Protein AF-A0A7S3IH12-F1 (afdb_monomer_lite)

pLDDT: mean 75.41, std 18.85, range [34.12, 97.5]

Organism: NCBI:txid197538

Foldseek 3Di:
DDDDPCPPPDFKDDPDPDDDDDDDDDDDDDDDDDPDPDPQPLVVPPPPMAGPQFEAAEPCLLCDCVGPCSVVSHAGDPVRHNYDNRQSHPVNVVVVVVVVVVVVVVVVD

Sequence (109 aa):
MKRNPYAFKPKVKQTQARKSKGASARSSKMMGEPPSPVPDKVMVQNITSTHIQGCRCSKTQCLKNYCDCFLNGLLCNPKKCQCVCCKNTKKEVEKRMMQDDFLREFKDW

Radius of gyration: 17.05 Å; chains: 1; bounding box: 38×43×43 Å

InterPro domains:
  IPR005172 CRC domain [PF03638] (53-90)
  IPR005172 CRC domain [PS51634] (1-91)
  IPR028307 Lin-54 family [PTHR12446] (1-92)
  IPR033467 Tesmin/TSO1-like CXC domain [SM01114] (50-92)

Secondary structure (DSSP, 8-state):
----TTTTS-SEE-----------------------S---------TT-EESS----SSSTT-STTSHHHHTT-PPPTTT---SS---SHHHHHHHHHHHHHHHHTT--

Structure (mmCIF, N/CA/C/O backbone):
data_AF-A0A7S3IH12-F1
#
_entry.id   AF-A0A7S3IH12-F1
#
loop_
_atom_site.group_PDB
_atom_site.id
_atom_site.type_symbol
_atom_site.label_atom_id
_atom_site.label_alt_id
_atom_site.label_comp_id
_atom_site.label_asym_id
_atom_site.label_entity_id
_atom_site.label_seq_id
_atom_site.pdbx_PDB_ins_code
_atom_site.Cartn_x
_atom_site.Cartn_y
_atom_site.Cartn_z
_atom_site.occupancy
_atom_site.B_iso_or_equiv
_atom_site.auth_seq_id
_atom_site.auth_comp_id
_atom_site.auth_asym_id
_atom_site.auth_atom_id
_atom_site.pdbx_PDB_model_num
ATOM 1 N N . MET A 1 1 ? 3.402 -13.544 -29.207 1.00 71.31 1 MET A N 1
ATOM 2 C CA . MET A 1 1 ? 3.342 -13.202 -27.764 1.00 71.31 1 MET A CA 1
ATOM 3 C C . MET A 1 1 ? 2.461 -14.218 -27.048 1.00 71.31 1 MET A C 1
ATOM 5 O O . MET A 1 1 ? 1.294 -14.337 -27.399 1.00 71.31 1 MET A O 1
ATOM 9 N N . LYS A 1 2 ? 2.997 -15.002 -26.104 1.00 83.69 2 LYS A N 1
ATOM 10 C CA . LYS A 1 2 ? 2.181 -15.936 -25.306 1.00 83.69 2 LYS A CA 1
ATOM 11 C C . LYS A 1 2 ? 1.511 -15.153 -24.170 1.00 83.69 2 LYS A C 1
ATOM 13 O O . LYS A 1 2 ? 2.185 -14.405 -23.467 1.00 83.69 2 LYS A O 1
ATOM 18 N N . ARG A 1 3 ? 0.190 -15.291 -24.018 1.00 88.25 3 ARG A N 1
ATOM 19 C CA . ARG A 1 3 ? -0.561 -14.706 -22.893 1.00 88.25 3 ARG A CA 1
ATOM 20 C C . ARG A 1 3 ? -0.100 -15.348 -21.585 1.00 88.25 3 ARG A C 1
ATOM 22 O O . ARG A 1 3 ? 0.277 -16.516 -21.581 1.00 88.25 3 ARG A O 1
ATOM 29 N N . ASN A 1 4 ? -0.142 -14.597 -20.484 1.00 83.94 4 ASN A N 1
ATOM 30 C CA . ASN A 1 4 ? 0.207 -15.122 -19.166 1.00 83.94 4 ASN A CA 1
ATOM 31 C C . ASN A 1 4 ? -0.738 -16.290 -18.800 1.00 83.94 4 ASN A C 1
ATOM 33 O O . ASN A 1 4 ? -1.925 -16.039 -18.573 1.00 83.94 4 ASN A O 1
ATOM 37 N N . PRO A 1 5 ? -0.248 -17.539 -18.691 1.00 87.94 5 PRO A N 1
ATOM 38 C CA . PRO A 1 5 ? -1.086 -18.694 -18.361 1.00 87.94 5 PRO A CA 1
ATOM 39 C C . PRO A 1 5 ? -1.632 -18.642 -16.924 1.00 87.94 5 PRO A C 1
ATOM 41 O O . PRO A 1 5 ? -2.527 -19.401 -16.566 1.00 87.94 5 PRO A O 1
ATOM 44 N N . TYR A 1 6 ? -1.120 -17.734 -16.087 1.00 85.62 6 TYR A N 1
ATOM 45 C CA . TYR A 1 6 ? -1.557 -17.542 -14.705 1.00 85.62 6 TYR A CA 1
ATOM 46 C C . TYR A 1 6 ? -2.613 -16.448 -14.533 1.00 85.62 6 TYR A C 1
ATOM 48 O O . TY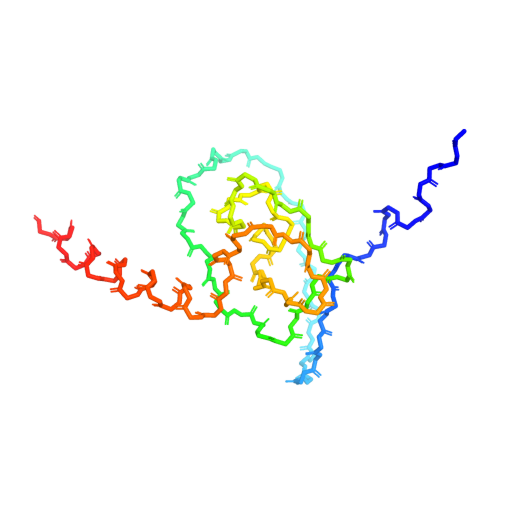R A 1 6 ? -2.931 -16.097 -13.401 1.00 85.62 6 TYR A O 1
ATOM 56 N N . ALA A 1 7 ? -3.174 -15.914 -15.622 1.00 84.81 7 ALA A N 1
ATOM 57 C CA . ALA A 1 7 ? -4.173 -14.844 -15.563 1.00 84.81 7 ALA A CA 1
ATOM 58 C C . ALA A 1 7 ? -5.416 -15.209 -14.728 1.00 84.81 7 ALA A C 1
ATOM 60 O O . ALA A 1 7 ? -5.966 -14.346 -14.050 1.00 84.81 7 ALA A O 1
ATOM 61 N N . PHE A 1 8 ? -5.814 -16.485 -14.744 1.00 89.81 8 PHE A N 1
ATOM 62 C CA . PHE A 1 8 ? -6.964 -17.002 -13.995 1.00 89.81 8 PHE A CA 1
ATOM 63 C C . PHE A 1 8 ? -6.597 -17.576 -12.623 1.00 89.81 8 PHE A C 1
ATOM 65 O O . PHE A 1 8 ? -7.476 -18.012 -11.884 1.00 89.81 8 PHE A O 1
ATOM 72 N N . LYS A 1 9 ? -5.307 -17.601 -12.260 1.00 85.69 9 LYS A N 1
ATOM 73 C CA . LYS A 1 9 ? -4.914 -18.056 -10.926 1.00 85.69 9 LYS A CA 1
ATOM 74 C C . LYS A 1 9 ? -5.266 -16.986 -9.883 1.00 85.69 9 LYS A C 1
ATOM 76 O O . LYS A 1 9 ? -5.142 -15.794 -10.176 1.00 85.69 9 LYS A O 1
ATOM 81 N N . PRO A 1 10 ? -5.657 -17.389 -8.658 1.00 86.62 10 PRO A N 1
ATOM 82 C CA . PRO A 1 10 ? -5.916 -16.453 -7.568 1.00 86.62 10 PRO A CA 1
ATOM 83 C C . PRO A 1 10 ? -4.734 -15.507 -7.343 1.00 86.62 10 PRO A C 1
ATOM 85 O O . PRO A 1 10 ? -3.582 -15.933 -7.413 1.00 86.62 10 PRO A O 1
ATOM 88 N N . LYS A 1 11 ? -5.018 -14.231 -7.054 1.00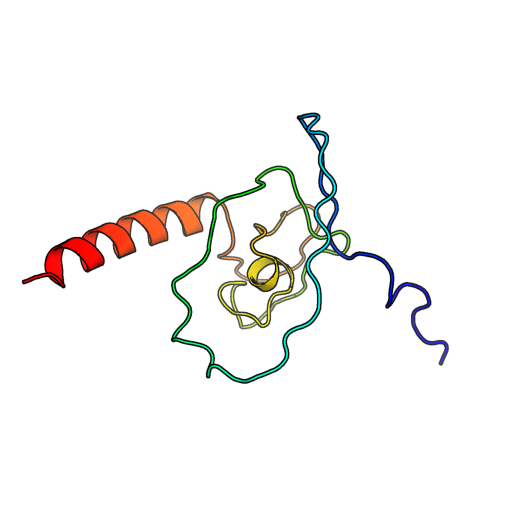 85.94 11 LYS A N 1
ATOM 89 C CA . LYS A 1 11 ? -4.006 -13.166 -6.902 1.00 85.94 11 LYS A CA 1
ATOM 90 C C . LYS A 1 11 ? -3.622 -12.864 -5.445 1.00 85.94 11 LYS A C 1
ATOM 92 O O . LYS A 1 11 ? -2.639 -12.164 -5.199 1.00 85.94 11 LYS A O 1
ATOM 97 N N . VAL A 1 12 ? -4.354 -13.414 -4.476 1.00 86.62 12 VAL A N 1
ATOM 98 C CA . VAL A 1 12 ? -4.174 -13.184 -3.033 1.00 86.62 12 VAL A CA 1
ATOM 99 C C . VAL A 1 12 ? -3.843 -14.501 -2.336 1.00 86.62 12 VAL A C 1
ATOM 101 O O . VAL A 1 12 ? -4.503 -15.508 -2.586 1.00 86.62 12 VAL A O 1
ATOM 104 N N . LYS A 1 13 ? -2.835 -14.503 -1.451 1.00 80.56 13 LYS A N 1
ATOM 105 C CA . LYS A 1 13 ? -2.617 -15.620 -0.517 1.00 80.56 13 LYS A CA 1
ATOM 106 C C . LYS A 1 13 ? -3.294 -15.295 0.803 1.00 80.56 13 LYS A C 1
ATOM 108 O O . LYS A 1 13 ? -2.891 -14.339 1.464 1.00 80.56 13 LYS A O 1
ATOM 113 N N . GLN A 1 14 ? -4.260 -16.114 1.197 1.00 74.25 14 GLN A N 1
ATOM 114 C CA . GLN A 1 14 ? -4.784 -16.117 2.555 1.00 74.25 14 GLN A CA 1
ATOM 115 C C . GLN A 1 14 ? -3.877 -17.006 3.411 1.00 74.25 14 GLN A C 1
ATOM 117 O O . GLN A 1 14 ? -3.812 -18.214 3.189 1.00 74.25 14 GLN A O 1
ATOM 122 N N . THR A 1 15 ? -3.133 -16.436 4.358 1.00 62.44 15 THR A N 1
ATOM 123 C CA . THR A 1 15 ? -2.437 -17.245 5.370 1.00 62.44 15 THR A CA 1
ATOM 124 C C . THR A 1 15 ? -3.419 -17.488 6.509 1.00 62.44 15 THR A C 1
ATOM 126 O O . THR A 1 15 ? -3.740 -16.603 7.302 1.00 62.44 15 THR A O 1
ATOM 129 N N . GLN A 1 16 ? -3.997 -18.685 6.515 1.00 56.34 16 GLN A N 1
ATOM 130 C CA . GLN A 1 16 ? -4.958 -19.089 7.529 1.00 56.34 16 GLN A CA 1
ATOM 131 C C . GLN A 1 16 ? -4.244 -19.293 8.868 1.00 56.34 16 GLN A C 1
ATOM 133 O O . GLN A 1 16 ? -3.417 -20.189 9.007 1.00 56.34 16 GLN A O 1
ATOM 138 N N . ALA A 1 17 ? -4.644 -18.519 9.871 1.00 56.69 17 ALA A N 1
ATOM 139 C CA . ALA A 1 17 ? -4.627 -18.951 11.259 1.00 56.69 17 ALA A CA 1
ATOM 140 C C . ALA A 1 17 ? -6.075 -18.931 11.766 1.00 56.69 17 ALA A C 1
ATOM 142 O O . ALA A 1 17 ? -6.464 -17.999 12.461 1.00 56.69 17 ALA A O 1
ATOM 143 N N . ARG A 1 18 ? -6.884 -19.917 11.331 1.00 50.94 18 ARG A N 1
ATOM 144 C CA . ARG A 1 18 ? -7.988 -20.576 12.072 1.00 50.94 18 ARG A CA 1
ATOM 145 C C . ARG A 1 18 ? -8.901 -21.392 11.143 1.00 50.94 18 ARG A C 1
ATOM 147 O O . ARG A 1 18 ? -9.313 -20.927 10.089 1.00 50.94 18 ARG A O 1
ATOM 154 N N . LYS A 1 19 ? -9.217 -22.617 11.585 1.00 54.31 19 LYS A N 1
ATOM 155 C CA . LYS A 1 19 ? -10.266 -23.502 11.054 1.00 54.31 19 LYS A CA 1
ATOM 156 C C . LYS A 1 19 ? -11.641 -22.838 11.220 1.00 54.31 19 LYS A C 1
ATOM 158 O O . LYS A 1 19 ? -11.997 -22.492 12.342 1.00 54.31 19 LYS A O 1
ATOM 163 N N . SER A 1 20 ? -12.454 -22.806 10.169 1.00 48.78 20 SER A N 1
ATOM 164 C CA . SER A 1 20 ? -13.917 -22.813 10.293 1.00 48.78 20 SER A CA 1
ATOM 165 C C . SER A 1 20 ? -14.530 -23.580 9.122 1.00 48.78 20 SE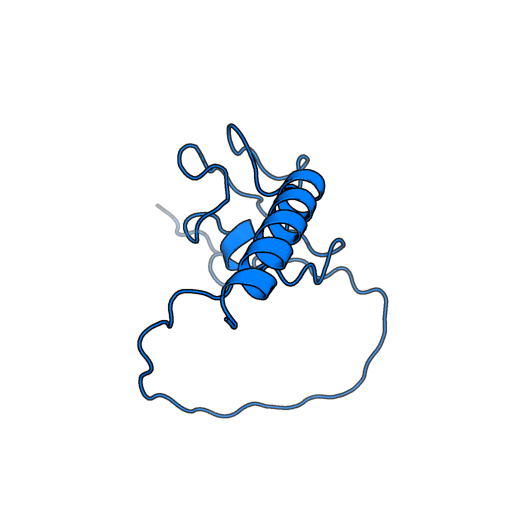R A C 1
ATOM 167 O O . SER A 1 20 ? -14.304 -23.287 7.951 1.00 48.78 20 SER A O 1
ATOM 169 N N . LYS A 1 21 ? -15.264 -24.638 9.472 1.00 48.19 21 LYS A N 1
ATOM 170 C CA . LYS A 1 21 ? -16.162 -25.362 8.574 1.00 48.19 21 LYS A CA 1
ATOM 171 C C . LYS A 1 21 ? -17.291 -24.419 8.146 1.00 48.19 21 LYS A C 1
ATOM 173 O O . LYS A 1 21 ? -17.745 -23.624 8.962 1.00 48.19 21 LYS A O 1
ATOM 178 N N . GLY A 1 22 ? -17.782 -24.582 6.921 1.00 36.00 22 GLY A N 1
ATOM 179 C CA . GLY A 1 22 ? -19.049 -23.996 6.486 1.00 36.00 22 GLY A CA 1
ATOM 180 C C . GLY A 1 22 ? -19.005 -23.492 5.054 1.00 36.00 22 GLY A C 1
ATOM 181 O O . GLY A 1 22 ? -18.700 -22.332 4.808 1.00 36.00 22 GLY A O 1
ATOM 182 N N . ALA A 1 23 ? -19.333 -24.374 4.112 1.00 49.72 23 ALA A N 1
ATOM 183 C CA . ALA A 1 23 ? -19.764 -23.964 2.789 1.00 49.72 23 ALA A CA 1
ATOM 184 C C . ALA A 1 23 ? -21.059 -23.152 2.923 1.00 49.72 23 ALA A C 1
ATOM 186 O O . ALA A 1 23 ? -22.010 -23.604 3.556 1.00 49.72 23 ALA A O 1
ATOM 187 N N . SER A 1 24 ? -21.115 -21.982 2.297 1.00 43.75 24 SER A N 1
ATOM 188 C CA . SER A 1 24 ? -22.386 -21.402 1.889 1.00 43.75 24 SER A CA 1
ATOM 189 C C . SER A 1 24 ? -22.212 -20.869 0.480 1.00 43.75 24 SER A C 1
ATOM 191 O O . SER A 1 24 ? -21.511 -19.888 0.235 1.00 43.75 24 SER A O 1
ATOM 193 N N . ALA A 1 25 ? -22.796 -21.608 -0.458 1.00 49.62 25 ALA A N 1
ATOM 194 C CA . ALA A 1 25 ? -23.029 -21.144 -1.807 1.00 49.62 25 ALA A CA 1
ATOM 195 C C . ALA A 1 25 ? -23.807 -19.825 -1.742 1.00 49.62 25 ALA A C 1
ATOM 197 O O . ALA A 1 25 ? -24.822 -19.743 -1.048 1.00 49.62 25 ALA A O 1
ATOM 198 N N . ARG A 1 26 ? -23.384 -18.806 -2.496 1.00 53.31 26 ARG A N 1
ATOM 199 C CA . ARG A 1 26 ? -24.273 -17.686 -2.801 1.00 53.31 26 ARG A CA 1
ATOM 200 C C . ARG A 1 26 ? -24.489 -17.587 -4.300 1.00 53.31 26 ARG A C 1
ATOM 202 O O . ARG A 1 26 ? -23.599 -17.238 -5.067 1.00 53.31 26 ARG A O 1
ATOM 209 N N . SER A 1 27 ? -25.702 -18.002 -4.638 1.00 51.06 27 SER A N 1
ATOM 210 C CA . SER A 1 27 ? -26.372 -17.960 -5.924 1.00 51.06 27 SER A CA 1
ATOM 211 C C . SER A 1 27 ? -26.458 -16.539 -6.491 1.00 51.06 27 SER A C 1
ATOM 213 O O . SER A 1 27 ? -26.453 -15.551 -5.754 1.00 51.06 27 SER A O 1
ATOM 215 N N . SER A 1 28 ? -26.558 -16.487 -7.814 1.00 62.31 28 SER A N 1
ATOM 216 C CA . SER A 1 28 ? -26.782 -15.344 -8.691 1.00 62.31 28 SER A CA 1
ATOM 217 C C . SER A 1 28 ? -27.771 -14.297 -8.160 1.00 62.31 28 SER A C 1
ATOM 219 O O . SER A 1 28 ? -28.912 -14.624 -7.838 1.00 62.31 28 SER A O 1
ATOM 221 N N . LYS A 1 29 ? -27.390 -13.014 -8.225 1.00 54.16 29 LYS A N 1
ATOM 222 C CA . LYS A 1 29 ? -28.325 -11.930 -8.565 1.00 54.16 29 LYS A CA 1
ATOM 223 C C . LYS A 1 29 ? -27.572 -10.781 -9.238 1.00 54.16 29 LYS A C 1
ATOM 225 O O . LYS A 1 29 ? -26.758 -10.101 -8.626 1.00 54.16 29 LYS A O 1
ATOM 230 N N . MET A 1 30 ? -27.821 -10.638 -10.533 1.00 60.91 30 MET A N 1
ATOM 231 C CA . MET A 1 30 ? -27.542 -9.436 -11.314 1.00 60.91 30 MET A CA 1
ATOM 232 C C . MET A 1 30 ? -28.681 -8.452 -11.010 1.00 60.91 30 MET A C 1
ATOM 234 O O . MET A 1 30 ? -29.800 -8.921 -10.812 1.00 60.91 30 MET A O 1
ATOM 238 N N . MET A 1 31 ? -28.378 -7.155 -10.892 1.00 51.16 31 MET A N 1
ATOM 239 C CA . MET A 1 31 ? -29.213 -5.953 -11.111 1.00 51.16 31 MET A CA 1
ATOM 240 C C . MET A 1 31 ? -28.595 -4.788 -10.323 1.00 51.16 31 MET A C 1
ATOM 242 O O . MET A 1 31 ? -28.086 -4.981 -9.223 1.00 51.16 31 MET A O 1
ATOM 246 N N . GLY A 1 32 ? -28.571 -3.608 -10.939 1.00 50.25 32 GLY A N 1
ATOM 247 C CA . GLY A 1 32 ? -27.688 -2.502 -10.591 1.00 50.25 32 GLY A CA 1
ATOM 248 C C . GLY A 1 32 ? -27.969 -1.790 -9.270 1.00 50.25 32 GLY A C 1
ATOM 249 O O . GLY A 1 32 ? -29.108 -1.527 -8.905 1.00 50.25 32 GLY A O 1
ATOM 250 N N . GLU A 1 33 ? -26.869 -1.383 -8.647 1.00 34.12 33 GLU A N 1
ATOM 251 C CA . GLU A 1 33 ? -26.775 -0.257 -7.729 1.00 34.12 33 GLU A CA 1
ATOM 252 C C . GLU A 1 33 ? -25.558 0.555 -8.220 1.00 34.12 33 GLU A C 1
ATOM 254 O O . GLU A 1 33 ? -24.507 -0.047 -8.485 1.00 34.12 33 GLU A O 1
ATOM 259 N N . PRO A 1 34 ? -25.670 1.878 -8.463 1.00 49.22 34 PRO A N 1
ATOM 260 C CA . PRO A 1 34 ? -24.490 2.697 -8.733 1.00 49.22 34 PRO A CA 1
ATOM 261 C C . PRO A 1 34 ? -23.526 2.521 -7.553 1.00 49.22 34 PRO A C 1
ATOM 263 O O . PRO A 1 34 ? -24.004 2.416 -6.422 1.00 49.22 34 PRO A O 1
ATOM 266 N N . PRO A 1 35 ? -22.195 2.449 -7.760 1.00 43.44 35 PRO A N 1
ATOM 267 C CA . PRO A 1 35 ? -21.273 2.352 -6.641 1.00 43.44 35 PRO A CA 1
ATOM 268 C C . PRO A 1 35 ? -21.470 3.595 -5.773 1.00 43.44 35 PRO A C 1
ATOM 270 O O . PRO A 1 35 ? -21.013 4.684 -6.118 1.00 43.44 35 PRO A O 1
ATOM 273 N N . SER A 1 36 ? -22.202 3.418 -4.672 1.00 38.59 36 SER A N 1
ATOM 274 C CA . SER A 1 36 ? -22.280 4.355 -3.560 1.00 38.59 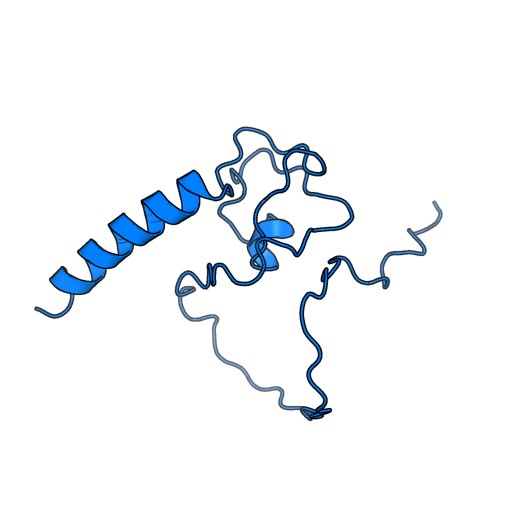36 SER A CA 1
ATOM 275 C C . SER A 1 36 ? -20.86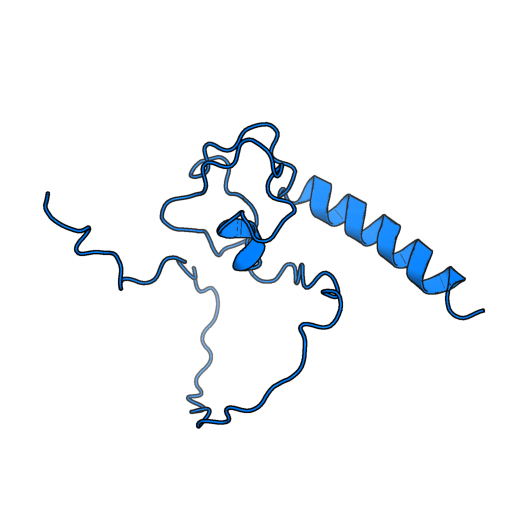2 4.864 -3.279 1.00 38.59 36 SER A C 1
ATOM 277 O O . SER A 1 36 ? -19.930 4.049 -3.370 1.00 38.59 36 SER A O 1
ATOM 279 N N . PRO A 1 37 ? -20.660 6.177 -3.027 1.00 43.50 37 PRO A N 1
ATOM 280 C CA . PRO A 1 37 ? -19.341 6.732 -2.745 1.00 43.50 37 PRO A CA 1
ATOM 281 C C . PRO A 1 37 ? -18.723 5.863 -1.665 1.00 43.50 37 PRO A C 1
ATOM 283 O O . PRO A 1 37 ? -19.263 5.768 -0.569 1.00 43.50 37 PRO A O 1
ATOM 286 N N . VAL A 1 38 ? -17.689 5.119 -2.061 1.00 44.44 38 VAL A N 1
ATOM 287 C CA . VAL A 1 38 ? -17.108 4.025 -1.290 1.00 44.44 38 VAL A CA 1
ATOM 288 C C . VAL A 1 38 ? -17.012 4.449 0.175 1.00 44.44 38 VAL A C 1
ATOM 290 O O . VAL A 1 38 ? -16.211 5.330 0.469 1.00 44.44 38 VAL A O 1
ATOM 293 N N . PRO A 1 39 ? -17.797 3.880 1.113 1.00 43.19 39 PRO A N 1
ATOM 294 C CA . PRO A 1 39 ? -17.362 3.967 2.489 1.00 43.19 39 PRO A CA 1
ATOM 295 C C . PRO A 1 39 ? -16.040 3.217 2.473 1.00 43.19 39 PRO A C 1
ATOM 297 O O . PRO A 1 39 ? -16.005 2.096 1.952 1.00 43.19 39 PRO A O 1
ATOM 300 N N . ASP A 1 40 ? -14.963 3.859 2.915 1.00 51.59 40 ASP A N 1
ATOM 301 C CA . ASP A 1 40 ? -13.631 3.293 3.065 1.00 51.59 40 ASP A CA 1
ATOM 302 C C . ASP A 1 40 ? -13.713 1.939 3.781 1.00 51.59 40 ASP A C 1
ATOM 304 O O . ASP A 1 40 ? -13.507 1.808 4.985 1.00 51.59 40 ASP A O 1
ATOM 308 N N . LYS A 1 41 ? -14.004 0.871 3.031 1.00 50.84 41 LYS A N 1
ATOM 309 C CA . LYS A 1 41 ? -13.902 -0.516 3.470 1.00 50.84 41 LYS A CA 1
ATOM 310 C C . LYS A 1 41 ? -12.420 -0.863 3.492 1.00 50.84 41 LYS A C 1
ATOM 312 O O . LYS A 1 41 ? -12.007 -1.897 2.979 1.00 50.84 41 LYS A O 1
ATOM 317 N N . VAL A 1 42 ? -11.610 -0.037 4.146 1.00 52.59 42 VAL A N 1
ATOM 318 C CA . VAL A 1 42 ? -10.360 -0.487 4.730 1.00 52.59 42 VAL A CA 1
ATOM 319 C C . VAL A 1 42 ? -10.749 -1.262 5.985 1.00 52.59 42 VAL A C 1
ATOM 321 O O . VAL A 1 42 ? -10.416 -0.913 7.105 1.00 52.59 42 VAL A O 1
ATOM 324 N N . MET A 1 43 ? -11.522 -2.337 5.817 1.00 54.19 43 MET A N 1
ATOM 325 C CA . MET A 1 43 ? -11.603 -3.358 6.843 1.00 54.19 43 MET A CA 1
ATOM 326 C C . MET A 1 43 ? -10.162 -3.839 6.978 1.00 54.19 43 MET A C 1
ATOM 328 O O . MET A 1 43 ? -9.637 -4.434 6.040 1.00 54.19 43 MET A O 1
ATOM 332 N N . VAL A 1 44 ? -9.491 -3.529 8.093 1.00 56.22 44 VAL A N 1
ATOM 333 C CA . VAL A 1 44 ? -8.153 -4.051 8.429 1.00 56.22 44 VAL A CA 1
ATOM 334 C C . VAL A 1 44 ? -8.301 -5.550 8.729 1.00 56.22 44 VAL A C 1
ATOM 336 O O . VAL A 1 44 ? -8.036 -6.044 9.818 1.00 56.22 44 VAL A O 1
ATOM 339 N N . GLN A 1 45 ? -8.828 -6.296 7.768 1.00 51.34 45 GLN A N 1
ATOM 340 C CA . GLN A 1 45 ? -9.107 -7.710 7.840 1.00 51.34 45 GLN A CA 1
ATOM 341 C C . GLN A 1 45 ? -8.068 -8.375 6.956 1.00 51.34 45 GLN A C 1
ATOM 343 O O . GLN A 1 45 ? -8.132 -8.332 5.731 1.00 51.34 45 GLN A O 1
ATOM 348 N N . ASN A 1 46 ? -7.105 -8.993 7.638 1.00 54.38 46 ASN A N 1
ATOM 349 C CA . ASN A 1 46 ? -5.953 -9.725 7.120 1.00 54.38 46 ASN A CA 1
ATOM 350 C C . ASN A 1 46 ? -4.654 -8.924 6.971 1.00 54.38 46 ASN A C 1
ATOM 352 O O . ASN A 1 46 ? -4.080 -8.825 5.890 1.00 54.38 46 ASN A O 1
ATOM 356 N N . ILE A 1 47 ? -4.079 -8.536 8.113 1.00 59.59 47 ILE A N 1
ATOM 357 C CA . ILE A 1 47 ? -2.640 -8.223 8.237 1.00 59.59 47 ILE A CA 1
ATOM 358 C C . ILE A 1 47 ? -1.772 -9.391 7.706 1.00 59.59 47 ILE A C 1
ATOM 360 O O . ILE A 1 47 ? -0.633 -9.198 7.287 1.00 59.59 47 ILE A O 1
ATOM 364 N N . THR A 1 48 ? -2.318 -10.611 7.690 1.00 62.94 48 THR A N 1
ATOM 365 C CA . THR A 1 48 ? -1.629 -11.834 7.272 1.00 62.94 48 THR A CA 1
ATOM 366 C C . THR A 1 48 ? -1.788 -12.153 5.774 1.00 62.94 48 THR A C 1
ATOM 368 O O . THR A 1 48 ? -0.955 -12.864 5.200 1.00 62.94 48 THR A O 1
ATOM 371 N N . SER A 1 49 ? -2.807 -11.615 5.090 1.00 76.25 49 SER A N 1
ATOM 372 C CA . SER A 1 49 ? -3.024 -11.887 3.660 1.00 76.25 49 SER A CA 1
ATOM 373 C C . SER A 1 49 ? -2.247 -10.906 2.791 1.00 76.25 49 SER A C 1
ATOM 375 O O . SER A 1 49 ? -2.161 -9.717 3.082 1.00 76.25 49 SER A O 1
ATOM 377 N N . THR A 1 50 ? -1.644 -11.405 1.711 1.00 83.44 50 THR A N 1
ATOM 378 C CA . THR A 1 50 ? -0.766 -10.594 0.854 1.00 83.44 50 THR A CA 1
ATOM 379 C C . THR A 1 50 ? -1.042 -10.842 -0.623 1.00 83.44 50 THR A C 1
ATOM 381 O O . THR A 1 50 ? -1.333 -11.967 -1.044 1.00 83.44 50 THR A O 1
ATOM 384 N N . HIS A 1 51 ? -0.937 -9.783 -1.428 1.00 87.12 51 HIS A N 1
ATOM 385 C CA . HIS A 1 51 ? -0.986 -9.904 -2.882 1.00 87.12 51 HIS A CA 1
ATOM 386 C C . HIS A 1 51 ? 0.251 -10.666 -3.375 1.00 87.12 51 HIS A C 1
ATOM 388 O O . HIS A 1 51 ? 1.381 -10.290 -3.053 1.00 87.12 51 HIS A O 1
ATOM 394 N N . ILE A 1 52 ? 0.051 -11.726 -4.165 1.00 87.12 52 ILE A N 1
ATOM 395 C CA . ILE A 1 52 ? 1.118 -12.661 -4.565 1.00 87.12 52 ILE A CA 1
ATOM 396 C C . ILE A 1 52 ? 2.228 -11.946 -5.336 1.00 87.12 52 ILE A C 1
ATOM 398 O O . ILE A 1 52 ? 3.409 -12.185 -5.088 1.00 87.12 52 ILE A O 1
ATOM 402 N N . GLN A 1 53 ? 1.828 -11.091 -6.276 1.00 90.00 53 GLN A N 1
ATOM 403 C CA . GLN A 1 53 ? 2.731 -10.387 -7.186 1.00 90.00 53 GLN A CA 1
ATOM 404 C C . GLN A 1 53 ? 3.167 -9.014 -6.652 1.00 90.00 53 GLN A C 1
ATOM 406 O O . GLN A 1 53 ? 4.091 -8.422 -7.195 1.00 90.00 53 GLN A O 1
ATOM 411 N N . GLY A 1 54 ? 2.510 -8.494 -5.606 1.00 92.19 54 GLY A N 1
ATOM 412 C CA . GLY A 1 54 ? 2.633 -7.086 -5.207 1.00 92.19 54 GLY A CA 1
ATOM 413 C C . GLY A 1 54 ? 2.113 -6.104 -6.269 1.00 92.19 54 GLY A C 1
ATOM 414 O O . GLY A 1 54 ? 1.617 -6.517 -7.315 1.00 92.19 54 GLY A O 1
ATOM 415 N N . CYS A 1 55 ? 2.164 -4.804 -5.977 1.00 95.81 55 CYS A N 1
ATOM 416 C CA . CYS A 1 55 ? 1.752 -3.737 -6.896 1.00 95.81 55 CYS A CA 1
ATOM 417 C C . CYS A 1 55 ? 2.944 -2.870 -7.342 1.00 95.81 55 CYS A C 1
ATOM 419 O O . CYS A 1 55 ? 3.972 -2.824 -6.665 1.00 95.81 55 CYS A O 1
ATOM 421 N N . ARG A 1 56 ? 2.782 -2.136 -8.453 1.00 97.00 56 ARG A N 1
ATOM 422 C CA . ARG A 1 56 ? 3.786 -1.222 -9.045 1.00 97.00 56 ARG A CA 1
ATOM 423 C C . ARG A 1 56 ? 3.230 0.193 -9.272 1.00 97.00 56 ARG A C 1
ATOM 425 O O . ARG A 1 56 ? 3.435 0.807 -10.312 1.00 97.00 56 ARG A O 1
ATOM 432 N N . CYS A 1 57 ? 2.440 0.688 -8.324 1.00 97.50 57 CYS A N 1
ATOM 433 C CA . CYS A 1 57 ? 1.781 1.989 -8.436 1.00 97.50 57 CYS A CA 1
ATOM 434 C C . CYS A 1 57 ? 2.788 3.145 -8.337 1.00 97.50 57 CYS A C 1
ATOM 436 O O . CYS A 1 57 ? 3.637 3.139 -7.452 1.00 97.50 57 CYS A O 1
ATOM 438 N N . SER A 1 58 ? 2.646 4.162 -9.188 1.00 96.56 58 SER A N 1
ATOM 439 C CA . SER A 1 58 ? 3.488 5.371 -9.165 1.00 96.56 58 SER A CA 1
ATOM 440 C C . SER A 1 58 ? 2.715 6.652 -8.840 1.00 96.56 58 SER A C 1
ATOM 442 O O . SER A 1 58 ? 3.247 7.537 -8.184 1.00 96.56 58 SER A O 1
ATOM 444 N N . LYS A 1 59 ? 1.446 6.754 -9.261 1.00 95.06 59 LYS A N 1
ATOM 445 C CA . LYS A 1 59 ? 0.642 7.988 -9.138 1.00 95.06 59 LYS A CA 1
ATOM 446 C C . LYS A 1 59 ? -0.368 7.969 -7.994 1.00 95.06 59 LYS A C 1
ATOM 448 O O . LYS A 1 59 ? -0.757 9.009 -7.483 1.00 95.06 59 LYS A O 1
ATOM 453 N N . THR A 1 60 ? -0.838 6.786 -7.610 1.00 94.31 60 THR A N 1
ATOM 454 C CA . THR A 1 60 ? -1.996 6.655 -6.713 1.00 94.31 60 THR A CA 1
ATOM 455 C C . THR A 1 60 ? -1.625 6.585 -5.243 1.00 94.31 60 THR A C 1
ATOM 457 O O . THR A 1 60 ? -2.525 6.551 -4.409 1.00 94.31 60 THR A O 1
ATOM 460 N N . GLN A 1 61 ? -0.326 6.493 -4.926 1.00 96.19 61 GLN A N 1
ATOM 461 C CA . GLN A 1 61 ? 0.182 6.268 -3.565 1.00 96.19 61 GLN A CA 1
ATOM 462 C C . GLN A 1 61 ? -0.479 5.048 -2.886 1.00 96.19 61 GLN A C 1
ATOM 464 O O . GLN A 1 61 ? -0.494 4.926 -1.665 1.00 96.19 61 GLN A O 1
ATOM 469 N N . CYS A 1 62 ? -1.026 4.130 -3.693 1.00 96.19 62 CYS A N 1
ATOM 470 C CA . CYS A 1 62 ? -1.818 2.974 -3.281 1.00 96.19 62 CYS A CA 1
ATOM 471 C C . CYS A 1 62 ? -3.120 3.301 -2.522 1.00 96.19 62 CYS A C 1
ATOM 473 O O . CYS A 1 62 ? -3.632 2.439 -1.823 1.00 96.19 62 CYS A O 1
ATOM 475 N N . LEU A 1 63 ? -3.681 4.507 -2.670 1.00 92.56 63 LEU A N 1
ATOM 476 C CA . LEU A 1 63 ? -4.891 4.949 -1.949 1.00 92.56 63 LEU A CA 1
ATOM 477 C C . LEU A 1 63 ? -6.161 4.968 -2.805 1.00 92.56 63 LEU A C 1
ATOM 479 O O . LEU A 1 63 ? -7.129 5.644 -2.483 1.00 92.56 63 LEU A O 1
ATOM 483 N N . LYS A 1 64 ? -6.126 4.317 -3.966 1.00 91.19 64 LYS A N 1
ATOM 484 C CA . LYS A 1 64 ? -7.217 4.315 -4.943 1.00 91.19 64 LYS A CA 1
ATOM 485 C C . LYS A 1 64 ? -7.320 2.932 -5.575 1.00 91.19 64 LYS A C 1
ATOM 487 O O . LYS A 1 64 ? -6.315 2.222 -5.659 1.00 91.19 64 LYS A O 1
ATOM 492 N N . ASN A 1 65 ? -8.486 2.613 -6.135 1.00 91.44 65 ASN A N 1
ATOM 493 C CA . ASN A 1 65 ? -8.809 1.322 -6.770 1.00 91.44 65 ASN A CA 1
ATOM 494 C C . ASN A 1 65 ? -7.933 0.933 -7.975 1.00 91.44 65 ASN A C 1
ATOM 496 O O . ASN A 1 65 ? -8.021 -0.183 -8.468 1.00 91.44 65 ASN A O 1
ATOM 500 N N . TYR A 1 66 ? -7.037 1.815 -8.418 1.00 93.62 66 TYR A N 1
ATOM 501 C CA . TYR A 1 66 ? -5.969 1.486 -9.365 1.00 93.62 66 TYR A CA 1
ATOM 502 C C . TYR A 1 66 ? -4.879 0.578 -8.767 1.00 93.62 66 TYR A C 1
ATOM 504 O O . TYR A 1 66 ? -4.073 0.015 -9.503 1.00 93.62 66 TYR A O 1
ATOM 512 N N . CYS A 1 67 ? -4.781 0.487 -7.438 1.00 95.69 67 CYS A N 1
ATOM 513 C CA . CYS A 1 67 ? -3.855 -0.412 -6.760 1.00 95.69 67 CYS A CA 1
ATOM 514 C C . CYS A 1 67 ? -4.546 -1.743 -6.464 1.00 95.69 67 CYS A C 1
ATOM 516 O O . CYS A 1 67 ? -5.516 -1.765 -5.712 1.00 95.69 67 CYS A O 1
ATOM 518 N N . ASP A 1 68 ? -4.000 -2.854 -6.970 1.00 92.94 68 ASP A N 1
ATOM 519 C CA . ASP A 1 68 ? -4.535 -4.194 -6.691 1.00 92.94 68 ASP A CA 1
ATOM 520 C C . ASP A 1 68 ? -4.585 -4.497 -5.187 1.00 92.94 68 ASP A C 1
ATOM 522 O O . ASP A 1 68 ? -5.533 -5.116 -4.717 1.00 92.94 68 ASP A O 1
ATOM 526 N N . CYS A 1 69 ? -3.595 -4.050 -4.405 1.00 93.56 69 CYS A N 1
ATOM 527 C CA . CYS A 1 69 ? -3.614 -4.243 -2.953 1.00 93.56 69 CYS A CA 1
ATOM 528 C C . CYS A 1 69 ? -4.806 -3.515 -2.322 1.00 93.56 69 CYS A C 1
ATOM 530 O O . CYS A 1 69 ? -5.576 -4.137 -1.600 1.00 93.56 69 CYS A O 1
ATOM 532 N N . PHE A 1 70 ? -4.993 -2.237 -2.664 1.00 93.38 70 PHE A N 1
ATOM 533 C CA . PHE A 1 70 ? -6.089 -1.416 -2.148 1.00 93.38 70 PHE A CA 1
ATOM 534 C C . PHE A 1 70 ? -7.459 -1.962 -2.561 1.00 93.38 70 PHE A C 1
ATOM 536 O O . PHE A 1 70 ? -8.331 -2.131 -1.718 1.00 93.38 70 PHE A O 1
ATOM 543 N N . LEU A 1 71 ? -7.618 -2.328 -3.837 1.00 92.25 71 LEU A N 1
ATOM 544 C CA . LEU A 1 71 ? -8.858 -2.891 -4.375 1.00 92.25 71 LEU A CA 1
ATOM 545 C C . LEU A 1 71 ? -9.275 -4.190 -3.665 1.00 92.25 71 LEU A C 1
ATOM 547 O O . LEU A 1 71 ? -10.462 -4.451 -3.504 1.00 92.25 71 LEU A O 1
ATOM 551 N N . ASN A 1 72 ? -8.303 -5.002 -3.239 1.00 89.81 72 ASN A N 1
ATOM 552 C CA . ASN A 1 72 ? -8.546 -6.251 -2.513 1.00 89.81 72 ASN A CA 1
ATOM 553 C C . ASN A 1 72 ? -8.614 -6.062 -0.983 1.00 89.81 72 ASN A C 1
ATOM 555 O O . ASN A 1 72 ? -8.641 -7.059 -0.261 1.00 89.81 72 ASN A O 1
ATOM 559 N N . GLY A 1 73 ? -8.590 -4.824 -0.473 1.00 88.44 73 GLY A N 1
ATOM 560 C CA . GLY A 1 73 ? -8.596 -4.546 0.968 1.00 88.44 73 GLY A CA 1
ATOM 561 C C . GLY A 1 73 ? -7.332 -5.022 1.699 1.00 88.44 73 GLY A C 1
ATOM 562 O O . GLY A 1 73 ? -7.368 -5.292 2.895 1.00 88.44 73 GLY A O 1
ATOM 563 N N . LEU A 1 74 ? -6.209 -5.163 0.989 1.00 91.69 74 LEU A N 1
ATOM 564 C CA . LEU A 1 74 ? -4.928 -5.601 1.543 1.00 91.69 74 LEU A CA 1
ATOM 565 C C . LEU A 1 74 ? -3.969 -4.421 1.701 1.00 91.69 74 LEU A C 1
ATOM 567 O O . LEU A 1 74 ? -3.868 -3.550 0.832 1.00 91.69 74 LEU A O 1
ATOM 571 N N . LEU A 1 75 ? -3.163 -4.454 2.761 1.00 93.44 75 LEU A N 1
ATOM 572 C CA . LEU A 1 75 ? -2.036 -3.536 2.905 1.00 93.44 75 LEU A CA 1
ATOM 573 C C . LEU A 1 75 ? -0.923 -3.883 1.910 1.00 93.44 75 LEU A C 1
ATOM 575 O O . LEU A 1 75 ? -0.676 -5.052 1.588 1.00 93.44 75 LEU A O 1
ATOM 579 N N . CYS A 1 76 ? -0.206 -2.864 1.441 1.00 93.81 76 CYS A N 1
ATOM 580 C CA . CYS A 1 76 ? 0.976 -3.090 0.624 1.00 93.81 76 CYS A CA 1
ATOM 581 C C . CYS A 1 76 ? 2.066 -3.768 1.463 1.00 93.81 76 CYS A C 1
ATOM 583 O O . CYS A 1 76 ? 2.514 -3.241 2.479 1.00 93.81 76 CYS A O 1
ATOM 585 N N . ASN A 1 77 ? 2.535 -4.930 1.006 1.00 92.00 77 ASN A N 1
ATOM 586 C CA . ASN A 1 77 ? 3.685 -5.594 1.607 1.00 92.00 77 ASN A CA 1
ATOM 587 C C . ASN A 1 77 ? 4.984 -5.009 1.018 1.00 92.00 77 ASN A C 1
ATOM 589 O O . ASN A 1 77 ? 5.200 -5.174 -0.189 1.00 92.00 77 ASN A O 1
ATOM 593 N N . PRO A 1 78 ? 5.875 -4.402 1.826 1.00 91.31 78 PRO A N 1
ATOM 594 C CA . PRO A 1 78 ? 7.103 -3.771 1.335 1.00 91.31 78 PRO A CA 1
ATOM 595 C C . PRO A 1 78 ? 8.092 -4.760 0.700 1.00 91.31 78 PRO A C 1
ATOM 597 O O . PRO A 1 78 ? 8.892 -4.365 -0.136 1.00 91.31 78 PRO A O 1
ATOM 600 N N . LYS A 1 79 ? 8.020 -6.059 1.028 1.00 92.50 79 LYS A N 1
ATOM 601 C CA . LYS A 1 79 ? 8.866 -7.098 0.410 1.00 92.50 79 LYS A CA 1
ATOM 602 C C . LYS A 1 79 ? 8.372 -7.546 -0.972 1.00 92.50 79 LYS A C 1
ATOM 604 O O . LYS A 1 79 ? 9.097 -8.239 -1.679 1.00 92.50 79 LYS A O 1
ATOM 609 N N . LYS A 1 80 ? 7.117 -7.250 -1.333 1.00 92.81 80 LYS A N 1
ATOM 610 C CA . LYS A 1 80 ? 6.488 -7.693 -2.596 1.00 92.81 80 LYS A CA 1
ATOM 611 C C . LYS A 1 80 ? 6.111 -6.538 -3.515 1.00 92.81 80 LYS A C 1
ATOM 613 O O . LYS A 1 80 ? 6.103 -6.714 -4.726 1.00 92.81 80 LYS A O 1
ATOM 618 N N . CYS A 1 81 ? 5.765 -5.383 -2.960 1.00 95.62 81 CYS A N 1
ATOM 619 C CA . CYS A 1 81 ? 5.333 -4.222 -3.727 1.00 95.62 81 CYS A CA 1
ATOM 620 C C . CYS A 1 81 ? 6.532 -3.345 -4.100 1.00 95.62 81 CYS A C 1
ATOM 622 O O . CYS A 1 81 ? 7.412 -3.123 -3.278 1.00 95.62 81 CYS A O 1
ATOM 624 N N . GLN A 1 82 ? 6.519 -2.802 -5.316 1.00 96.69 82 GLN A N 1
ATOM 625 C CA . GLN A 1 82 ? 7.517 -1.853 -5.832 1.00 96.69 82 GLN A CA 1
ATOM 626 C C . GLN A 1 82 ? 6.859 -0.499 -6.149 1.00 96.69 82 GLN A C 1
ATOM 628 O O . GLN A 1 82 ? 7.173 0.166 -7.131 1.00 96.69 82 GLN A O 1
ATOM 633 N N . CYS A 1 83 ? 5.843 -0.130 -5.374 1.00 97.00 83 CYS A N 1
ATOM 634 C CA . CYS A 1 83 ? 5.141 1.139 -5.515 1.00 97.00 83 CYS A CA 1
ATOM 635 C C . CYS A 1 83 ? 5.975 2.314 -4.985 1.00 97.00 83 CYS A C 1
ATOM 637 O O . CYS A 1 83 ? 6.679 2.182 -3.985 1.00 97.00 83 CYS A O 1
ATOM 639 N N . VAL A 1 84 ? 5.825 3.478 -5.614 1.00 97.06 84 VAL A N 1
ATOM 640 C CA . VAL A 1 84 ? 6.487 4.730 -5.225 1.00 97.06 84 VAL A CA 1
ATOM 641 C C . VAL A 1 84 ? 5.581 5.519 -4.278 1.00 97.06 84 VAL A C 1
ATOM 643 O O . VAL A 1 84 ? 4.368 5.575 -4.490 1.00 97.06 84 VAL A O 1
ATOM 646 N N . CYS A 1 85 ? 6.163 6.111 -3.227 1.00 95.75 85 CYS A N 1
ATOM 647 C CA . CYS A 1 85 ? 5.447 6.897 -2.210 1.00 95.75 85 CYS A CA 1
ATOM 648 C C . CYS A 1 85 ? 4.208 6.169 -1.651 1.00 95.75 85 CYS A C 1
ATOM 650 O O . CYS A 1 85 ? 3.110 6.723 -1.602 1.00 95.75 85 CYS A O 1
ATOM 652 N N . CYS A 1 86 ? 4.369 4.899 -1.267 1.00 95.81 86 CYS A N 1
ATOM 653 C CA . CYS A 1 86 ? 3.264 4.081 -0.776 1.00 95.81 86 CYS A CA 1
ATOM 654 C C . CYS A 1 86 ? 2.677 4.639 0.524 1.00 95.81 86 CYS A C 1
ATOM 656 O O . CYS A 1 86 ? 3.361 4.706 1.545 1.00 95.81 86 CYS A O 1
ATOM 658 N N . LYS A 1 87 ? 1.382 4.949 0.498 1.00 95.25 87 LYS A N 1
ATOM 659 C CA . LYS A 1 87 ? 0.598 5.323 1.676 1.00 95.25 87 LYS A CA 1
ATOM 660 C C . LYS A 1 87 ? -0.359 4.221 2.128 1.00 95.25 87 LYS A C 1
ATOM 662 O O . LYS A 1 87 ? -1.001 4.358 3.157 1.00 95.25 87 LYS A O 1
ATOM 667 N N . ASN A 1 88 ? -0.440 3.094 1.421 1.00 93.62 88 ASN A N 1
ATOM 668 C CA . ASN A 1 88 ? -1.224 1.932 1.856 1.00 93.62 88 ASN A CA 1
ATOM 669 C C . ASN A 1 88 ? -0.437 1.055 2.842 1.00 93.62 88 ASN A C 1
ATOM 671 O O . ASN A 1 88 ? -0.142 -0.114 2.579 1.00 93.62 88 ASN A O 1
ATOM 675 N N . THR A 1 89 ? -0.027 1.660 3.953 1.00 92.06 89 THR A N 1
ATOM 676 C CA . THR A 1 89 ? 0.703 1.005 5.042 1.00 92.06 89 THR A CA 1
ATOM 677 C C . THR A 1 89 ? -0.146 1.020 6.303 1.00 92.06 89 THR A C 1
ATOM 679 O O . THR A 1 89 ? -1.021 1.870 6.446 1.00 92.06 89 THR A O 1
ATOM 682 N N . LYS A 1 90 ? 0.127 0.099 7.236 1.00 89.12 90 LYS A N 1
ATOM 683 C CA . LYS A 1 90 ? -0.630 -0.009 8.492 1.00 89.12 90 LYS A CA 1
ATOM 684 C C . LYS A 1 90 ? -0.723 1.339 9.224 1.00 89.12 90 LYS A C 1
ATOM 686 O O . LYS A 1 90 ? -1.819 1.802 9.496 1.00 89.12 90 LYS A O 1
ATOM 691 N N . LYS A 1 91 ? 0.422 2.003 9.417 1.00 89.19 91 LYS A N 1
ATOM 692 C CA . LYS A 1 91 ? 0.527 3.295 10.113 1.00 89.19 91 LYS A CA 1
ATOM 693 C C . LYS A 1 91 ? -0.317 4.394 9.462 1.00 89.19 91 LYS A C 1
ATOM 695 O O . LYS A 1 91 ? -1.002 5.147 10.142 1.00 89.19 91 LYS A O 1
ATOM 700 N N . GLU A 1 92 ? -0.244 4.507 8.139 1.00 90.50 92 GLU A N 1
ATOM 701 C CA . GLU A 1 92 ? -0.931 5.573 7.403 1.00 90.50 92 GLU A CA 1
ATOM 702 C C . GLU A 1 92 ? -2.436 5.306 7.265 1.00 90.50 92 GLU A C 1
ATOM 704 O O . GLU A 1 92 ? -3.217 6.243 7.119 1.00 90.50 92 GLU A O 1
ATOM 709 N N . VAL A 1 93 ? -2.848 4.036 7.301 1.00 86.81 93 VAL A N 1
ATOM 710 C CA . VAL A 1 93 ? -4.259 3.641 7.390 1.00 86.81 93 VAL A CA 1
ATOM 711 C C . VAL A 1 93 ? -4.815 3.950 8.779 1.00 86.81 93 VAL A C 1
ATOM 713 O O . VAL A 1 93 ? -5.837 4.617 8.862 1.00 86.81 93 VAL A O 1
ATOM 716 N N . GLU A 1 94 ? -4.126 3.554 9.853 1.00 86.06 94 GLU A N 1
ATOM 717 C CA . GLU A 1 94 ? -4.541 3.843 11.238 1.00 86.06 94 GLU A CA 1
ATOM 718 C C . GLU A 1 94 ? -4.714 5.351 11.474 1.00 86.06 94 GLU A C 1
ATOM 720 O O . GLU A 1 94 ? -5.709 5.779 12.052 1.00 86.06 94 GLU A O 1
ATOM 725 N N . LYS A 1 95 ? -3.793 6.170 10.948 1.00 87.56 95 LYS A N 1
ATOM 726 C CA . LYS A 1 95 ? -3.888 7.634 11.023 1.00 87.56 95 LYS A CA 1
ATOM 727 C C . LYS A 1 95 ? -5.142 8.184 10.336 1.00 87.56 95 LYS A C 1
ATOM 729 O O . LYS A 1 95 ? -5.759 9.101 10.865 1.00 87.56 95 LYS A O 1
ATOM 734 N N . ARG A 1 96 ? -5.495 7.658 9.160 1.00 84.31 96 ARG A N 1
ATOM 735 C CA . ARG A 1 96 ? -6.682 8.103 8.416 1.00 84.31 96 ARG A CA 1
ATOM 736 C C . ARG A 1 96 ? -7.967 7.676 9.106 1.00 84.31 96 ARG A C 1
ATOM 738 O O . ARG A 1 96 ? -8.822 8.517 9.322 1.00 84.31 96 ARG A O 1
ATOM 745 N N . MET A 1 97 ? -8.020 6.437 9.592 1.00 79.00 97 MET A N 1
ATOM 746 C CA . MET A 1 97 ? -9.152 5.951 10.384 1.00 79.00 97 MET A CA 1
ATOM 747 C C . MET A 1 97 ? -9.440 6.836 11.600 1.00 79.00 97 MET A C 1
ATOM 749 O O . MET A 1 97 ? -10.594 7.153 11.847 1.00 79.00 97 MET A O 1
ATOM 753 N N . MET A 1 98 ? -8.408 7.292 12.318 1.00 79.88 98 MET A N 1
ATOM 754 C CA . MET A 1 98 ? -8.584 8.226 13.440 1.00 79.88 98 MET A CA 1
ATOM 755 C C . MET A 1 98 ? -9.118 9.604 13.013 1.00 79.88 98 MET A C 1
ATOM 757 O O . MET A 1 98 ? -9.789 10.264 13.797 1.00 79.88 98 MET A O 1
ATOM 761 N N . GLN A 1 99 ? -8.812 10.060 11.797 1.00 75.62 99 GLN A N 1
ATOM 762 C CA . GLN A 1 99 ? -9.301 11.341 11.271 1.00 75.62 99 GLN A CA 1
ATOM 763 C C . GLN A 1 99 ? -10.742 11.242 10.765 1.00 75.62 99 GLN A C 1
ATOM 765 O O . GLN A 1 99 ? -11.523 12.171 10.961 1.00 75.62 99 GLN A O 1
ATOM 770 N N . ASP A 1 100 ? -11.092 10.124 10.131 1.00 73.81 100 ASP A N 1
ATOM 771 C CA . ASP A 1 100 ? -12.447 9.870 9.643 1.00 73.81 100 ASP A CA 1
ATOM 772 C C . ASP A 1 100 ? -13.444 9.676 10.799 1.00 73.81 100 ASP A C 1
ATOM 774 O O . ASP A 1 100 ? -14.588 10.115 10.690 1.00 73.81 100 ASP A O 1
ATOM 778 N N . ASP A 1 101 ? -13.013 9.081 11.921 1.00 70.69 101 ASP A N 1
ATOM 779 C CA . ASP A 1 101 ? -13.848 8.909 13.122 1.00 70.69 101 ASP A CA 1
ATOM 780 C C . ASP A 1 101 ? -14.286 10.2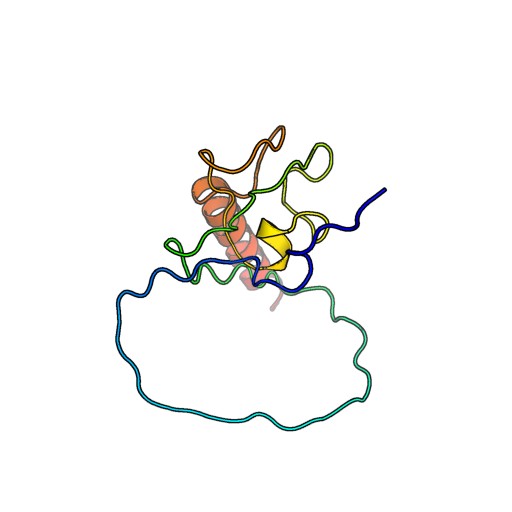66 13.702 1.00 70.69 101 ASP A C 1
ATOM 782 O O . ASP A 1 101 ? -15.476 10.497 13.908 1.00 70.69 101 ASP A O 1
ATOM 786 N N . PHE A 1 102 ? -13.349 11.219 13.802 1.00 67.25 102 PHE A N 1
ATOM 787 C CA . PHE A 1 102 ? -13.645 12.604 14.181 1.00 67.25 102 PHE A CA 1
ATOM 788 C C . PHE A 1 102 ? -14.672 13.241 13.233 1.00 67.25 102 PHE A C 1
ATOM 790 O O . PHE A 1 102 ? -15.626 13.869 13.673 1.00 67.25 102 PHE A O 1
ATOM 797 N N . LEU A 1 103 ? -14.533 13.056 11.916 1.00 64.88 103 LEU A N 1
ATOM 798 C CA . LEU A 1 103 ? -15.439 13.677 10.943 1.00 64.88 103 LEU A CA 1
ATOM 799 C C . LEU A 1 103 ? -16.852 13.071 10.952 1.00 64.88 103 LEU A C 1
ATOM 801 O O . LEU A 1 103 ? -17.803 13.729 10.528 1.00 64.88 103 LEU A O 1
ATOM 805 N N . ARG A 1 104 ? -16.997 11.827 11.414 1.00 65.06 104 ARG A N 1
ATOM 806 C CA . ARG A 1 104 ? -18.297 11.172 11.558 1.00 65.06 104 ARG A CA 1
ATOM 807 C C . ARG A 1 104 ? -19.073 11.738 12.748 1.00 65.06 104 ARG A C 1
ATOM 809 O O . ARG A 1 104 ? -20.253 12.013 12.583 1.00 65.06 104 ARG A O 1
ATOM 816 N N . GLU A 1 105 ? -18.414 12.010 13.875 1.00 64.00 105 GLU A N 1
ATOM 817 C CA . GLU A 1 105 ? -19.065 12.586 15.065 1.00 64.00 105 GLU A CA 1
ATOM 818 C C . GLU A 1 105 ? -19.623 14.004 14.838 1.00 64.00 105 GLU A C 1
ATOM 820 O O . GLU A 1 105 ? -20.673 14.341 15.374 1.00 64.00 105 GLU A O 1
ATOM 825 N N . PHE A 1 106 ? -18.977 14.832 14.010 1.00 67.19 106 PHE A N 1
ATOM 826 C CA . PHE A 1 106 ? -19.439 16.205 13.734 1.00 67.19 106 PHE A CA 1
ATOM 827 C C . PHE A 1 106 ? -20.474 16.322 12.607 1.00 67.19 106 PHE A C 1
ATOM 829 O O . PHE A 1 106 ? -20.976 17.416 12.361 1.00 67.19 106 PHE A O 1
ATOM 836 N N . LYS A 1 107 ? -20.771 15.233 11.888 1.00 63.69 107 LYS A N 1
ATOM 837 C CA . LYS A 1 107 ? -21.710 15.237 10.752 1.00 63.69 107 LYS A CA 1
ATOM 838 C C . LYS A 1 107 ? -23.140 14.848 11.148 1.00 63.69 107 LYS A C 1
ATOM 840 O O . LYS A 1 107 ? -24.054 15.024 10.347 1.00 63.69 107 LYS A O 1
ATOM 845 N N . ASP A 1 108 ? -23.315 14.317 12.356 1.00 66.75 108 ASP A N 1
ATOM 846 C CA . ASP A 1 108 ? -24.607 13.910 12.919 1.00 66.75 108 ASP A CA 1
ATOM 847 C C . ASP A 1 108 ? -25.314 15.049 13.706 1.00 66.75 108 ASP A C 1
ATOM 849 O O . ASP A 1 108 ? -26.310 14.796 14.386 1.00 66.75 108 ASP A O 1
ATOM 853 N N . TRP A 1 109 ? -24.828 16.296 13.592 1.00 57.62 109 TRP A N 1
ATOM 854 C CA . TRP A 1 109 ? -25.481 17.537 14.047 1.00 57.62 109 TRP A CA 1
ATOM 855 C C . TRP A 1 109 ? -25.900 18.391 12.846 1.00 57.62 109 TRP A C 1
ATOM 857 O O . TRP A 1 109 ? -27.062 18.855 12.825 1.00 57.62 109 TRP A O 1
#